Protein AF-A0AAD8YRW5-F1 (afdb_monomer_lite)

Radius of gyration: 15.88 Å; chains: 1; bounding box: 41×32×41 Å

Organism: NCBI:txid2609070

Secondary structure (DSSP, 8-state):
-EEEEEETTTEEE-SS-EEETT--HHHHHHHHHHTTTTS-S------SS------GGGEEEEETTEEEEBTTB---HHHHHHHHT-SS--EEETTTTEEEEEETTEEEEEE-S-GGGS--------------

Foldseek 3Di:
DAEWEDDAQFWIGDPVDIDTPPDDVVVVVVVCVVCVVLDDDDDDDDDVADDDDDDLASYFYDYPNHTQGYVVHDHDPVNCCVQQPQPDFWDADPVQCWIWGDDRRDIDIDRDPDCVPVDPCPPPPDPDPGPD

Structure (mmCIF, N/CA/C/O backbone):
data_AF-A0AAD8YRW5-F1
#
_entry.id   AF-A0AAD8YRW5-F1
#
loop_
_atom_site.group_PDB
_atom_site.id
_atom_site.type_symbol
_atom_site.label_atom_id
_atom_site.label_alt_id
_atom_site.label_comp_id
_atom_site.label_asym_id
_atom_site.label_entity_id
_atom_site.label_seq_id
_atom_site.pdbx_PDB_ins_code
_atom_site.Cartn_x
_atom_site.Cartn_y
_atom_site.Cartn_z
_atom_site.occupancy
_atom_site.B_iso_or_equiv
_atom_site.auth_seq_id
_atom_site.auth_comp_id
_atom_site.auth_asym_id
_atom_site.au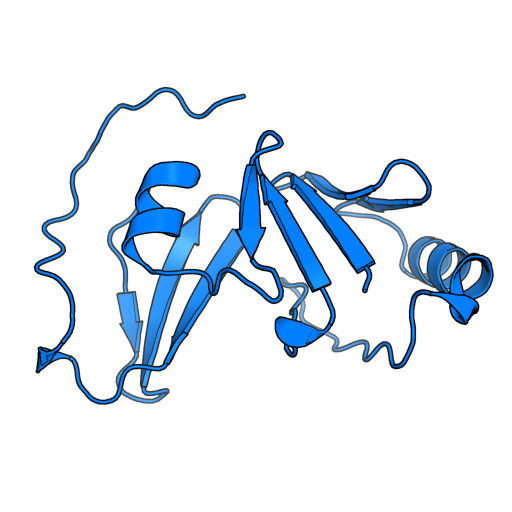th_atom_id
_atom_site.pdbx_PDB_model_num
ATOM 1 N N . MET A 1 1 ? -11.809 11.459 3.513 1.00 76.88 1 MET A N 1
ATOM 2 C CA . MET A 1 1 ? -10.806 10.616 2.836 1.00 76.88 1 MET A CA 1
ATOM 3 C C . MET A 1 1 ? -9.960 9.969 3.915 1.00 76.88 1 MET A C 1
ATOM 5 O O . MET A 1 1 ? -9.656 10.660 4.881 1.00 76.88 1 MET A O 1
ATOM 9 N N . LEU A 1 2 ? -9.691 8.669 3.818 1.00 85.12 2 LEU A N 1
ATOM 10 C CA . LEU A 1 2 ? -8.929 7.928 4.831 1.00 85.12 2 LEU A CA 1
ATOM 11 C C . LEU A 1 2 ? -7.438 8.203 4.652 1.00 85.12 2 LEU A C 1
ATOM 13 O O . LEU A 1 2 ? -6.966 8.101 3.531 1.00 85.12 2 LEU A O 1
ATOM 17 N N . ASP A 1 3 ? -6.724 8.556 5.715 1.00 90.69 3 ASP A N 1
ATOM 18 C CA . ASP A 1 3 ? -5.272 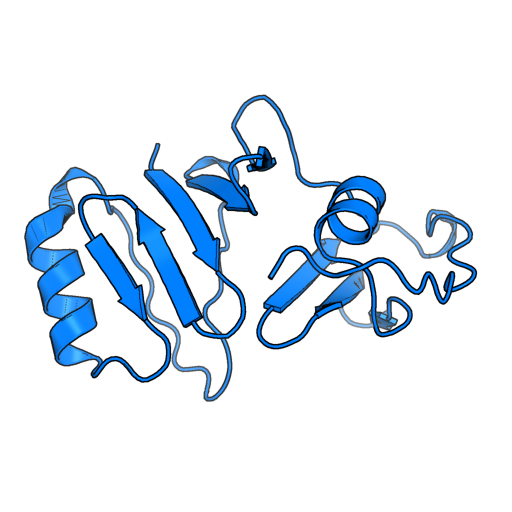8.773 5.696 1.00 90.69 3 ASP A CA 1
ATOM 19 C C . ASP A 1 3 ? -4.590 7.607 6.413 1.00 90.69 3 ASP A C 1
ATOM 21 O O . ASP A 1 3 ? -4.946 7.324 7.562 1.00 90.69 3 ASP A O 1
ATOM 25 N N . LEU A 1 4 ? -3.714 6.886 5.705 1.00 92.56 4 LEU A N 1
ATOM 26 C CA . LEU A 1 4 ? -3.158 5.600 6.123 1.00 92.56 4 LEU A CA 1
ATOM 27 C C . LEU A 1 4 ? -1.650 5.512 5.856 1.00 92.56 4 LEU A C 1
ATOM 29 O O . LEU A 1 4 ? -1.179 5.798 4.757 1.00 92.56 4 LEU A O 1
ATOM 33 N N . GLU A 1 5 ? -0.915 5.047 6.861 1.00 93.38 5 GLU A N 1
ATOM 34 C CA . GLU A 1 5 ? 0.457 4.558 6.758 1.00 93.38 5 GLU A CA 1
ATOM 35 C C . GLU A 1 5 ? 0.462 3.118 6.257 1.00 93.38 5 GLU A C 1
ATOM 37 O O . GLU A 1 5 ? -0.234 2.251 6.797 1.00 93.38 5 GLU A O 1
ATOM 42 N N . VAL A 1 6 ? 1.275 2.875 5.235 1.00 90.44 6 VAL A N 1
ATOM 43 C CA . VAL A 1 6 ? 1.632 1.537 4.779 1.00 90.44 6 VAL A CA 1
ATOM 44 C C . VAL A 1 6 ? 2.941 1.158 5.454 1.00 90.44 6 VAL A C 1
ATOM 46 O O . VAL A 1 6 ? 3.943 1.835 5.263 1.00 90.44 6 VAL A O 1
ATOM 49 N N . VAL A 1 7 ? 2.955 0.064 6.210 1.00 89.06 7 VAL A N 1
ATOM 50 C CA . VAL A 1 7 ? 4.183 -0.530 6.746 1.00 89.06 7 VAL A CA 1
ATOM 51 C C . VAL A 1 7 ? 4.320 -1.929 6.145 1.00 89.06 7 VAL A C 1
ATOM 53 O O . VAL A 1 7 ? 3.606 -2.844 6.573 1.00 89.06 7 VAL A O 1
ATOM 56 N N . PRO A 1 8 ? 5.191 -2.116 5.134 1.00 85.88 8 PRO A N 1
ATOM 57 C CA . PRO A 1 8 ? 5.353 -3.396 4.454 1.00 85.88 8 PRO A CA 1
ATOM 58 C C . PRO A 1 8 ? 5.572 -4.543 5.441 1.00 85.88 8 PRO A C 1
ATOM 60 O O . PRO A 1 8 ? 6.247 -4.386 6.457 1.00 85.88 8 PRO A O 1
ATOM 63 N N . GLU A 1 9 ? 4.957 -5.691 5.152 1.00 84.88 9 GLU A N 1
ATOM 64 C CA . GLU A 1 9 ? 5.005 -6.913 5.979 1.00 84.88 9 GLU A CA 1
ATOM 65 C C . GLU A 1 9 ? 4.419 -6.812 7.388 1.00 84.88 9 GLU A C 1
ATOM 67 O O . GLU A 1 9 ? 4.420 -7.798 8.128 1.00 84.88 9 GLU A O 1
ATOM 72 N N . ARG A 1 10 ? 3.908 -5.644 7.772 1.00 86.88 10 ARG A N 1
ATOM 73 C CA . ARG A 1 10 ? 3.459 -5.393 9.133 1.00 86.88 10 ARG A CA 1
ATOM 74 C C . ARG A 1 10 ? 2.019 -4.940 9.171 1.00 86.88 10 ARG A C 1
ATOM 76 O O . ARG A 1 10 ? 1.221 -5.592 9.844 1.00 86.88 10 ARG A O 1
ATOM 83 N N . SER A 1 11 ? 1.682 -3.843 8.498 1.00 90.00 11 SER A N 1
ATOM 84 C CA . SER A 1 11 ? 0.376 -3.223 8.688 1.00 90.00 11 SER A CA 1
ATOM 85 C C . SER A 1 11 ? -0.031 -2.155 7.671 1.00 90.00 11 SER A C 1
ATOM 87 O O . SER A 1 11 ? 0.776 -1.601 6.930 1.00 90.00 11 SER A O 1
ATOM 89 N N . LEU A 1 12 ? -1.330 -1.852 7.682 1.00 91.44 12 LEU A N 1
ATOM 90 C CA . LEU A 1 12 ? -1.965 -0.707 7.041 1.00 91.44 12 LEU A CA 1
ATOM 91 C C . LEU A 1 12 ? -2.867 -0.021 8.072 1.00 91.44 12 LEU A C 1
ATOM 93 O O . LEU A 1 12 ? -3.798 -0.644 8.587 1.00 91.44 12 LEU A O 1
ATOM 97 N N . GLY A 1 13 ? -2.635 1.251 8.377 1.00 92.44 13 GLY A N 1
ATOM 98 C CA . GLY A 1 13 ? -3.387 1.898 9.452 1.00 92.44 13 GLY A CA 1
ATOM 99 C C . GLY A 1 13 ? -3.063 3.360 9.688 1.00 92.44 13 GLY A C 1
ATOM 100 O O . GLY A 1 13 ? -2.361 3.998 8.920 1.00 92.44 13 GLY A O 1
ATOM 101 N N . ASN A 1 14 ? -3.586 3.907 10.772 1.00 92.75 14 ASN A N 1
ATOM 102 C CA . ASN A 1 14 ? -3.269 5.232 11.287 1.00 92.75 14 ASN A CA 1
ATOM 103 C C . ASN A 1 14 ? -3.288 5.212 12.822 1.00 92.75 14 ASN A C 1
ATOM 105 O O . ASN A 1 14 ? -3.369 4.157 13.441 1.00 92.75 14 ASN A O 1
ATOM 109 N N . GLU A 1 15 ? -3.225 6.384 13.451 1.00 90.88 15 GLU A N 1
ATOM 110 C CA . GLU A 1 15 ? -3.190 6.510 14.916 1.00 90.88 15 GLU A CA 1
ATOM 111 C C . GLU A 1 15 ? -4.442 5.960 15.621 1.00 90.88 15 GLU A C 1
ATOM 113 O O . GLU A 1 15 ? -4.407 5.687 16.818 1.00 90.88 15 GLU A O 1
ATOM 118 N N . GLN A 1 16 ? -5.560 5.815 14.904 1.00 90.75 16 GLN A N 1
ATOM 119 C CA . GLN A 1 16 ? -6.829 5.368 15.477 1.00 90.75 16 GLN A CA 1
ATOM 120 C C . GLN A 1 16 ? -7.028 3.860 15.348 1.00 90.75 16 GLN A C 1
ATOM 122 O O . GLN A 1 16 ? -7.663 3.252 16.210 1.00 90.75 16 GLN A O 1
ATOM 127 N N . TRP A 1 17 ? -6.538 3.263 14.262 1.00 92.81 17 TRP A N 1
ATOM 128 C CA . TRP A 1 17 ? -6.708 1.844 13.984 1.00 92.81 17 TRP A CA 1
ATOM 129 C C . TRP A 1 17 ? -5.645 1.322 13.022 1.00 92.81 17 TRP A C 1
ATOM 131 O O . TRP A 1 17 ? -5.129 2.051 12.181 1.00 92.81 17 TRP A O 1
ATOM 141 N N . GLU A 1 18 ? -5.372 0.024 13.101 1.00 92.50 18 GLU A N 1
ATOM 142 C CA . GLU A 1 18 ? -4.360 -0.639 12.286 1.00 92.50 18 GLU A CA 1
ATOM 143 C C . GLU A 1 18 ? -4.837 -2.036 11.884 1.00 92.50 18 GLU A C 1
ATOM 145 O O . GLU A 1 18 ? -5.256 -2.817 12.737 1.00 92.50 18 GLU A O 1
ATOM 150 N N . PHE A 1 19 ? -4.774 -2.359 10.592 1.00 90.19 19 PHE A N 1
ATOM 151 C CA . PHE A 1 19 ? -4.828 -3.736 10.112 1.00 90.19 19 PHE A CA 1
ATOM 152 C C . PHE A 1 19 ? -3.410 -4.286 10.079 1.00 90.19 19 PHE A C 1
ATOM 154 O O . PHE A 1 19 ? -2.600 -3.847 9.268 1.00 90.19 19 PHE A O 1
ATOM 161 N N . SER A 1 20 ? -3.110 -5.244 10.946 1.00 90.00 20 SER A N 1
ATOM 162 C CA . SER A 1 20 ? -1.813 -5.916 10.982 1.00 90.00 20 SER A CA 1
ATOM 163 C C . SER A 1 20 ? -1.864 -7.233 10.211 1.00 90.00 20 SER A C 1
ATOM 165 O O . SER A 1 20 ? -2.876 -7.939 10.218 1.00 90.00 20 SER A O 1
ATOM 167 N N . LEU A 1 21 ? -0.754 -7.601 9.582 1.00 83.75 21 LEU A N 1
ATOM 168 C CA . LEU A 1 21 ? -0.582 -8.910 8.963 1.00 83.75 21 LEU A CA 1
ATOM 169 C C . LEU A 1 21 ? -0.728 -10.015 10.024 1.00 83.75 21 LEU A C 1
ATOM 171 O O . LEU A 1 21 ? -0.190 -9.912 11.125 1.00 83.75 21 LEU A O 1
ATOM 175 N N . GLY A 1 22 ? -1.507 -11.053 9.710 1.00 83.69 22 GLY A N 1
ATOM 176 C CA . GLY A 1 22 ? -1.844 -12.128 10.654 1.00 83.69 22 GLY A CA 1
ATOM 177 C C . GLY A 1 22 ? -2.964 -11.795 11.651 1.00 83.69 22 GLY A C 1
ATOM 178 O O . GLY A 1 22 ? -3.303 -12.638 12.481 1.00 83.69 22 GLY A O 1
ATOM 179 N N . MET A 1 23 ? -3.572 -10.604 11.574 1.00 87.38 23 MET A N 1
ATOM 180 C CA . MET A 1 23 ? -4.740 -10.261 12.386 1.00 87.38 23 MET A CA 1
ATOM 181 C C . MET A 1 23 ? -5.902 -11.237 12.115 1.00 87.38 23 MET A C 1
ATOM 183 O O . MET A 1 23 ? -6.283 -11.425 10.956 1.00 87.38 23 MET A O 1
ATOM 187 N N . PRO A 1 24 ? -6.537 -11.810 13.157 1.00 87.25 24 PRO A N 1
ATOM 188 C CA . PRO A 1 24 ? -7.754 -12.591 12.978 1.00 87.25 24 PRO A CA 1
ATOM 189 C C . PRO A 1 24 ? -8.845 -11.762 12.297 1.00 87.25 24 PRO A C 1
ATOM 191 O O . PRO A 1 24 ? -9.115 -10.631 12.706 1.00 87.25 24 PRO A O 1
ATOM 194 N N . LEU A 1 25 ? -9.547 -12.342 11.319 1.00 85.19 25 LEU A N 1
ATOM 195 C CA . LEU A 1 25 ? -10.597 -11.637 10.570 1.00 85.19 25 LEU A CA 1
ATOM 196 C C . LEU A 1 25 ? -11.652 -10.994 11.489 1.00 85.19 25 LEU A C 1
ATOM 198 O O . LEU A 1 25 ? -12.113 -9.888 11.227 1.00 85.19 25 LEU A O 1
ATOM 202 N N . ALA A 1 26 ? -11.994 -11.641 12.607 1.00 84.25 26 ALA A N 1
ATOM 203 C CA . ALA A 1 26 ? -12.921 -11.091 13.596 1.00 84.25 26 ALA A CA 1
ATOM 204 C C . ALA A 1 26 ? -12.439 -9.756 14.196 1.00 84.25 26 ALA A C 1
ATOM 206 O O . ALA A 1 26 ? -13.237 -8.845 14.420 1.00 84.25 26 ALA A O 1
ATOM 207 N N . GLN A 1 27 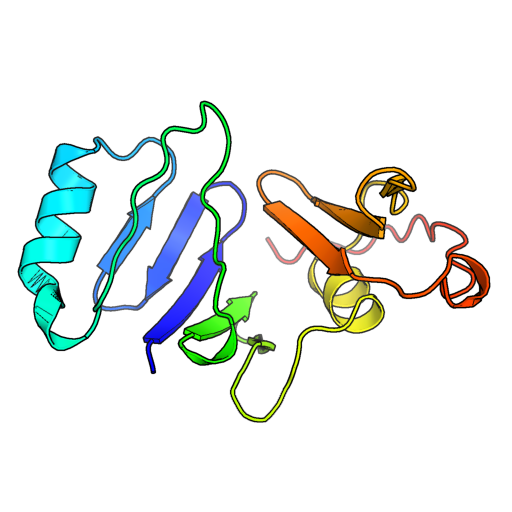? -11.133 -9.613 14.425 1.00 87.94 27 GLN A N 1
ATOM 208 C CA . GLN A 1 27 ? -10.542 -8.375 14.921 1.00 87.94 27 GLN A CA 1
ATOM 209 C C . GLN A 1 27 ? -10.573 -7.282 13.845 1.00 87.94 27 GLN A C 1
ATOM 211 O O . GLN A 1 27 ? -10.953 -6.151 14.152 1.00 87.94 27 GLN A O 1
ATOM 216 N N . ALA A 1 28 ? -10.293 -7.630 12.583 1.00 87.88 28 ALA A N 1
ATOM 217 C CA . ALA A 1 28 ? -10.436 -6.703 11.461 1.00 87.88 28 ALA A CA 1
ATOM 218 C C . ALA A 1 28 ? -11.892 -6.217 11.321 1.00 87.88 28 ALA A C 1
ATOM 220 O O . ALA A 1 28 ? -12.144 -5.017 11.228 1.00 87.88 28 ALA A O 1
ATOM 221 N N . ILE A 1 29 ? -12.870 -7.124 11.420 1.00 87.19 29 ILE A N 1
ATOM 222 C CA . ILE A 1 29 ? -14.300 -6.779 11.428 1.00 87.19 29 ILE A CA 1
ATOM 223 C C . ILE A 1 29 ? -14.639 -5.854 12.604 1.00 87.19 29 ILE A C 1
ATOM 225 O O . ILE A 1 29 ? -15.381 -4.890 12.422 1.00 87.19 29 ILE A O 1
ATOM 229 N N . SER A 1 30 ? -14.082 -6.088 13.796 1.00 88.06 30 SER A N 1
ATOM 230 C CA . SER A 1 30 ? -14.312 -5.212 14.952 1.00 88.06 30 SER A CA 1
ATOM 231 C C . SER A 1 30 ? -13.815 -3.784 14.704 1.00 88.06 30 SER A C 1
ATOM 233 O O . SER A 1 30 ? -14.507 -2.823 15.050 1.00 88.06 30 SER A O 1
ATOM 235 N N . ILE A 1 31 ? -12.654 -3.628 14.059 1.00 91.44 31 ILE A N 1
ATOM 236 C CA . ILE A 1 31 ? -12.133 -2.318 13.639 1.00 91.44 31 ILE A CA 1
ATOM 237 C C . ILE A 1 31 ? -13.106 -1.655 12.658 1.00 91.44 31 ILE A C 1
ATOM 239 O O . ILE A 1 31 ? -13.508 -0.508 12.864 1.00 91.44 31 ILE A O 1
ATOM 243 N N . LEU A 1 32 ? -13.552 -2.390 11.637 1.00 89.50 32 LEU A N 1
ATOM 244 C CA . LEU A 1 32 ? -14.507 -1.890 10.645 1.00 89.50 32 LEU A CA 1
ATOM 245 C C . LEU A 1 32 ? -15.826 -1.437 11.276 1.00 89.50 32 LEU A C 1
ATOM 247 O O . LEU A 1 32 ? -16.339 -0.369 10.942 1.00 89.50 32 LEU A O 1
ATOM 251 N N . GLN A 1 33 ? -16.356 -2.211 12.223 1.00 86.12 33 GLN A N 1
ATOM 252 C CA . GLN A 1 33 ? -17.580 -1.873 12.947 1.00 86.12 33 GLN A CA 1
ATOM 253 C C . GLN A 1 33 ? -17.416 -0.594 13.776 1.00 86.12 33 GLN A C 1
ATOM 255 O O . GLN A 1 33 ? -18.285 0.279 13.730 1.00 86.12 33 GLN A O 1
ATOM 260 N N . LYS A 1 34 ? -16.292 -0.449 14.490 1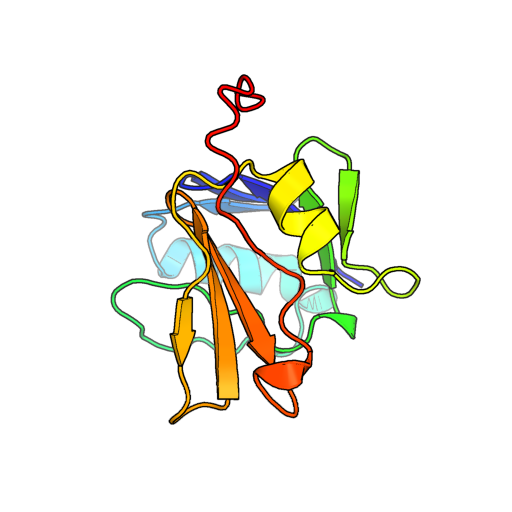.00 91.19 34 LYS A N 1
ATOM 261 C CA . LYS A 1 34 ? -15.994 0.740 15.306 1.00 91.19 34 LYS A CA 1
ATOM 262 C C . LYS A 1 34 ? -15.801 2.005 14.464 1.00 91.19 34 LYS A C 1
ATOM 264 O O . LYS A 1 34 ? -16.199 3.084 14.896 1.00 91.19 34 LYS A O 1
ATOM 269 N N . HIS A 1 35 ? -15.245 1.882 13.257 1.00 88.38 35 HIS A N 1
ATOM 270 C CA . HIS A 1 35 ? -14.904 3.016 12.386 1.00 88.38 35 HIS A CA 1
ATOM 271 C C . HIS A 1 35 ? -15.793 3.145 11.133 1.00 88.38 35 HIS A C 1
ATOM 273 O O . HIS A 1 35 ? -15.432 3.837 10.177 1.00 88.38 35 HIS A O 1
ATOM 279 N N . CYS A 1 36 ? -16.998 2.565 11.151 1.00 84.38 36 CYS A N 1
ATOM 280 C CA . CYS A 1 36 ? -17.920 2.490 10.005 1.00 84.38 36 CYS A CA 1
ATOM 281 C C . CYS A 1 36 ? -18.365 3.851 9.426 1.00 84.38 36 CYS A C 1
ATOM 283 O O . CYS A 1 36 ? -18.808 3.939 8.282 1.00 84.38 36 CYS A O 1
ATOM 285 N N . ARG A 1 37 ? -18.234 4.948 10.188 1.00 87.44 37 ARG A N 1
ATOM 286 C CA . ARG A 1 37 ? -18.535 6.309 9.701 1.00 87.44 37 ARG A CA 1
ATOM 287 C C . ARG A 1 37 ? -17.497 6.828 8.705 1.00 87.44 37 ARG A C 1
ATOM 289 O O . ARG A 1 37 ? -17.844 7.650 7.847 1.00 87.44 37 ARG A O 1
ATOM 296 N N . VAL A 1 38 ? -16.253 6.366 8.838 1.00 83.69 38 VAL A N 1
ATOM 297 C CA . VAL A 1 38 ? -15.099 6.806 8.041 1.00 83.69 38 VAL A CA 1
ATOM 298 C C . VAL A 1 38 ? -14.751 5.759 6.984 1.00 83.69 38 VAL A C 1
ATOM 300 O O . VAL A 1 38 ? -14.573 6.113 5.821 1.00 83.69 38 VAL A O 1
ATOM 303 N N . ILE A 1 39 ? -14.721 4.479 7.367 1.00 83.06 39 ILE A N 1
ATOM 304 C CA . ILE A 1 39 ? -14.465 3.359 6.461 1.00 83.06 39 ILE A CA 1
ATOM 305 C C . ILE A 1 39 ? -15.799 2.902 5.863 1.00 83.06 39 ILE A C 1
ATOM 307 O O . ILE A 1 39 ? -16.569 2.186 6.502 1.00 83.06 39 ILE A O 1
ATOM 311 N N . ARG A 1 40 ? -16.099 3.363 4.646 1.00 76.06 40 ARG A N 1
ATOM 312 C CA . ARG A 1 40 ? -17.343 3.052 3.924 1.00 76.06 40 ARG A CA 1
ATOM 313 C C . ARG A 1 40 ? -17.047 2.148 2.733 1.00 76.06 40 ARG A C 1
ATOM 315 O O . ARG A 1 40 ? -16.015 2.323 2.095 1.00 76.06 40 ARG A O 1
ATOM 322 N N . ASN A 1 41 ? -17.987 1.259 2.404 1.00 74.56 41 ASN A N 1
ATOM 323 C CA . ASN A 1 41 ? -17.918 0.356 1.247 1.00 74.56 41 ASN A CA 1
ATOM 324 C C . ASN A 1 41 ? -16.680 -0.556 1.259 1.00 74.56 41 ASN A C 1
ATOM 326 O O . ASN A 1 41 ? -15.886 -0.549 0.323 1.00 74.56 41 ASN A O 1
ATOM 330 N N . VAL A 1 42 ? -16.512 -1.331 2.333 1.00 72.25 42 VAL A N 1
ATOM 331 C CA . VAL A 1 42 ? -15.445 -2.337 2.414 1.00 72.25 42 VAL A CA 1
ATOM 332 C C . VAL A 1 42 ? -15.870 -3.587 1.667 1.00 72.25 42 VAL A C 1
ATOM 334 O O . VAL A 1 42 ? -16.870 -4.211 2.021 1.00 72.25 42 VAL A O 1
ATOM 337 N N . GLN A 1 43 ? -15.090 -3.961 0.661 1.00 71.19 43 GLN A N 1
ATOM 338 C CA . GLN A 1 43 ? -15.199 -5.252 0.002 1.00 71.19 43 GLN A CA 1
ATOM 339 C C . GLN A 1 43 ? -14.103 -6.163 0.553 1.00 71.19 43 GLN A C 1
ATOM 341 O O . GLN A 1 43 ? -12.930 -5.802 0.541 1.00 71.19 43 GLN A O 1
ATOM 346 N N . VAL A 1 44 ? -14.495 -7.329 1.066 1.00 66.50 44 VAL A N 1
ATOM 347 C CA . VAL A 1 44 ? -13.556 -8.361 1.513 1.00 66.50 44 VAL A CA 1
ATOM 348 C C . VAL A 1 44 ? -13.485 -9.409 0.414 1.00 66.50 44 VAL A C 1
ATOM 350 O O . VAL A 1 44 ? -14.468 -10.100 0.152 1.00 66.50 44 VAL A O 1
ATOM 353 N N . LEU A 1 45 ? -12.334 -9.499 -0.241 1.00 66.81 45 LEU A N 1
ATOM 354 C CA . LEU A 1 45 ? -12.018 -10.564 -1.185 1.00 66.81 45 LEU A CA 1
ATOM 355 C C . LEU A 1 45 ? -11.148 -11.585 -0.456 1.00 66.81 45 LEU A C 1
ATOM 357 O O . LEU A 1 45 ? -10.186 -11.214 0.216 1.00 66.81 45 LEU A O 1
ATOM 361 N N . TYR A 1 46 ? -11.499 -12.866 -0.555 1.00 57.09 46 TYR A N 1
ATOM 362 C CA . TYR A 1 46 ? -10.621 -13.925 -0.077 1.00 57.09 46 TYR A CA 1
ATOM 363 C C . TYR A 1 46 ? -9.519 -14.134 -1.115 1.00 57.09 46 TYR A C 1
ATOM 365 O O . TYR A 1 46 ? -9.760 -14.694 -2.181 1.00 57.09 46 TYR A O 1
ATOM 373 N N . SER A 1 47 ? -8.324 -13.656 -0.795 1.00 61.09 47 SER A N 1
ATOM 374 C CA . SER A 1 47 ? -7.083 -14.026 -1.460 1.00 61.09 47 SER A CA 1
ATOM 375 C C . SER A 1 47 ? -6.181 -14.623 -0.393 1.00 61.09 47 SER A C 1
ATOM 377 O O . SER A 1 47 ? -6.082 -14.076 0.705 1.00 61.09 47 SER A O 1
ATOM 379 N N . GLU A 1 48 ? -5.524 -15.742 -0.685 1.00 56.19 48 GLU A N 1
ATOM 380 C CA . GLU A 1 48 ? -4.629 -16.384 0.283 1.00 56.19 48 GLU A CA 1
ATOM 381 C C . GLU A 1 48 ? -3.409 -15.508 0.634 1.00 56.19 48 GLU A C 1
ATOM 383 O O . GLU A 1 48 ? -2.645 -15.865 1.530 1.00 56.19 48 GLU A O 1
ATOM 388 N N . GLN A 1 49 ? -3.185 -14.391 -0.081 1.00 59.72 49 GLN A N 1
ATOM 389 C CA . GLN A 1 49 ? -1.883 -13.716 -0.091 1.00 59.72 49 GLN A CA 1
ATOM 390 C C . GLN A 1 49 ? -1.916 -12.175 -0.081 1.00 59.72 49 GLN A C 1
ATOM 392 O O . GLN A 1 49 ? -0.894 -11.586 0.268 1.00 59.72 49 GLN A O 1
ATOM 397 N N . VAL A 1 50 ? -3.024 -11.493 -0.425 1.00 64.31 50 VAL A N 1
ATOM 398 C CA . VAL A 1 50 ? -3.008 -10.020 -0.613 1.00 64.31 50 VAL A CA 1
ATOM 399 C C . VAL A 1 50 ? -4.249 -9.277 -0.100 1.00 64.31 50 VAL A C 1
ATOM 401 O O . VAL A 1 50 ? -5.369 -9.781 -0.152 1.00 64.31 50 VAL A O 1
ATOM 404 N N . ILE A 1 51 ? -4.033 -8.038 0.361 1.00 67.19 51 ILE A N 1
ATOM 405 C CA . ILE A 1 51 ? -5.071 -7.016 0.566 1.00 67.19 51 ILE A CA 1
ATOM 406 C C . ILE A 1 51 ? -4.970 -6.032 -0.599 1.00 67.19 51 ILE A C 1
ATOM 408 O O . ILE A 1 51 ? -3.909 -5.454 -0.826 1.00 67.19 51 ILE A O 1
ATOM 412 N N . GLU A 1 52 ? -6.073 -5.813 -1.307 1.00 73.44 52 GLU A N 1
ATOM 413 C CA . GLU A 1 52 ? -6.110 -4.953 -2.491 1.00 73.44 52 GLU A CA 1
ATOM 414 C C . GLU A 1 52 ? -6.864 -3.647 -2.221 1.00 73.44 52 GLU A C 1
ATOM 416 O O . GLU A 1 52 ? -7.936 -3.630 -1.610 1.00 73.44 52 GLU A O 1
ATOM 421 N N . VAL A 1 53 ? -6.307 -2.535 -2.708 1.00 73.69 53 VAL A N 1
ATOM 422 C CA . VAL A 1 53 ? -6.926 -1.206 -2.649 1.00 73.69 53 VAL A CA 1
ATOM 423 C C . VAL A 1 53 ? -7.271 -0.771 -4.069 1.00 73.69 53 VAL A C 1
ATOM 425 O O . VAL A 1 53 ? -6.394 -0.389 -4.835 1.00 73.69 53 VAL A O 1
ATOM 428 N N . TYR A 1 54 ? -8.559 -0.817 -4.413 1.00 69.75 54 TYR A N 1
ATOM 429 C CA . TYR A 1 54 ? -9.035 -0.579 -5.782 1.00 69.75 54 TYR A CA 1
ATOM 430 C C . TYR A 1 54 ? -9.275 0.893 -6.134 1.00 69.75 54 TYR A C 1
ATOM 432 O O . TYR A 1 54 ? -9.140 1.282 -7.288 1.00 69.75 54 TYR A O 1
ATOM 440 N N . ASP A 1 55 ? -9.660 1.720 -5.159 1.00 77.81 55 ASP A N 1
ATOM 441 C CA . ASP A 1 55 ? -10.012 3.122 -5.399 1.00 77.81 55 ASP A CA 1
ATOM 442 C C . ASP A 1 55 ? -9.090 4.055 -4.617 1.00 77.81 55 ASP A C 1
ATOM 444 O O . ASP A 1 55 ? -9.362 4.458 -3.479 1.00 77.81 55 ASP A O 1
ATOM 448 N N . LEU A 1 56 ? -7.982 4.406 -5.266 1.00 80.31 56 LEU A N 1
ATOM 449 C CA . LEU A 1 56 ? -6.966 5.296 -4.720 1.00 80.31 56 LEU A CA 1
ATOM 450 C C . LEU A 1 56 ? -7.470 6.731 -4.491 1.00 80.31 56 LEU A C 1
ATOM 452 O O . LEU A 1 56 ? -6.889 7.441 -3.676 1.00 80.31 56 LEU A O 1
ATOM 456 N N . SER A 1 57 ? -8.582 7.151 -5.110 1.00 80.19 57 SER A N 1
ATOM 457 C CA . SER A 1 57 ? -9.163 8.490 -4.897 1.00 80.19 57 SER A CA 1
ATOM 458 C C . SER A 1 57 ? -9.819 8.656 -3.519 1.00 80.19 57 SER A C 1
ATOM 460 O O . SER A 1 57 ? -10.048 9.777 -3.051 1.00 80.19 57 SER A O 1
ATOM 462 N N . LYS A 1 58 ? -10.132 7.537 -2.851 1.00 81.69 58 LYS A N 1
ATOM 463 C CA . LYS A 1 58 ? -10.799 7.497 -1.539 1.00 81.69 58 LYS A CA 1
ATOM 464 C C . LYS A 1 58 ? -9.833 7.363 -0.366 1.00 81.69 58 LYS A C 1
ATOM 466 O O . LYS A 1 58 ? -10.265 7.462 0.793 1.00 81.69 58 LYS A O 1
ATOM 471 N N . VAL A 1 59 ? -8.545 7.194 -0.647 1.00 85.69 59 VAL A N 1
ATOM 472 C CA . VAL A 1 59 ? -7.493 7.004 0.351 1.00 85.69 59 VAL A CA 1
ATOM 473 C C . VAL A 1 59 ? -6.330 7.961 0.101 1.00 85.69 59 VAL A C 1
ATOM 475 O O . VAL A 1 59 ? -6.028 8.331 -1.025 1.00 85.69 59 VAL A O 1
ATOM 478 N N . LYS A 1 60 ? -5.665 8.374 1.172 1.00 89.62 60 LYS A N 1
ATOM 479 C CA . LYS A 1 60 ? -4.321 8.933 1.145 1.00 89.62 60 LYS A CA 1
ATOM 480 C C . LYS A 1 60 ? -3.402 7.873 1.718 1.00 89.62 60 LYS A C 1
ATOM 482 O O . LYS A 1 60 ? -3.699 7.331 2.781 1.00 89.62 60 LYS A O 1
ATOM 487 N N . LEU A 1 61 ? -2.333 7.573 0.996 1.00 90.62 61 LEU A N 1
ATOM 488 C CA . LEU A 1 61 ? -1.357 6.585 1.423 1.00 90.62 61 LEU A CA 1
ATOM 489 C C . LEU A 1 61 ? -0.011 7.266 1.606 1.00 90.62 61 LEU A C 1
ATOM 491 O O . LEU A 1 61 ? 0.426 8.054 0.757 1.00 90.62 61 LEU A O 1
ATOM 495 N N . LYS A 1 62 ? 0.628 6.941 2.722 1.00 91.44 62 LYS A N 1
ATOM 496 C CA . LYS A 1 62 ? 1.952 7.422 3.087 1.00 91.44 62 LYS A CA 1
ATOM 497 C C . LYS A 1 62 ? 2.861 6.262 3.478 1.00 91.44 62 LYS A C 1
ATOM 499 O O . LYS A 1 62 ? 2.398 5.224 3.950 1.00 91.44 62 LYS A O 1
ATOM 504 N N . TYR A 1 63 ? 4.146 6.462 3.224 1.00 90.50 63 TYR A N 1
ATOM 505 C CA . TYR A 1 63 ? 5.228 5.565 3.597 1.00 90.50 63 TYR A CA 1
ATOM 506 C C . TYR A 1 63 ? 6.378 6.395 4.165 1.00 90.50 63 TYR A C 1
ATOM 508 O O . TYR A 1 63 ? 6.760 7.407 3.569 1.00 90.50 63 TYR A O 1
ATOM 516 N N . CYS A 1 64 ? 6.886 6.009 5.337 1.00 86.81 64 CYS A N 1
ATOM 517 C CA . CYS A 1 64 ? 7.871 6.779 6.103 1.00 86.81 64 CYS A CA 1
ATOM 518 C C . CYS A 1 64 ? 7.447 8.252 6.284 1.00 86.81 64 CYS A C 1
ATOM 520 O O . CYS A 1 64 ? 8.265 9.169 6.208 1.00 86.81 64 CYS A O 1
ATOM 522 N N . GLY A 1 65 ? 6.144 8.490 6.478 1.00 85.56 65 GLY A N 1
ATOM 523 C CA . GLY A 1 65 ? 5.574 9.833 6.633 1.00 85.56 65 GLY A CA 1
ATOM 524 C C . GLY A 1 65 ? 5.446 10.663 5.345 1.00 85.56 65 GLY A C 1
ATOM 525 O O . GLY A 1 65 ? 4.951 11.789 5.405 1.00 85.56 65 GLY A O 1
ATOM 526 N N . VAL A 1 66 ? 5.834 10.132 4.181 1.00 87.81 66 VAL A N 1
ATOM 527 C CA . VAL A 1 66 ? 5.721 10.816 2.882 1.00 87.81 66 VAL A CA 1
ATOM 528 C C . VAL A 1 66 ? 4.527 10.273 2.103 1.00 87.81 66 VAL A C 1
ATOM 530 O O . VAL A 1 66 ? 4.385 9.067 1.924 1.00 87.81 66 VAL A O 1
ATOM 533 N N . HIS A 1 67 ? 3.665 11.164 1.608 1.00 90.38 67 HIS A N 1
ATOM 534 C CA . HIS A 1 67 ? 2.517 10.777 0.787 1.00 90.38 67 HIS A CA 1
ATOM 535 C C . HIS A 1 67 ? 2.959 10.348 -0.613 1.00 90.38 67 HIS A C 1
ATOM 537 O O . HIS A 1 67 ? 3.576 11.131 -1.336 1.00 90.38 67 HIS A O 1
ATOM 543 N N . PHE A 1 68 ? 2.565 9.143 -1.016 1.00 90.44 68 PHE A N 1
ATOM 544 C CA . PHE A 1 68 ? 2.745 8.654 -2.385 1.00 90.44 68 PHE A CA 1
ATOM 545 C C . PHE A 1 68 ? 1.426 8.565 -3.165 1.00 90.44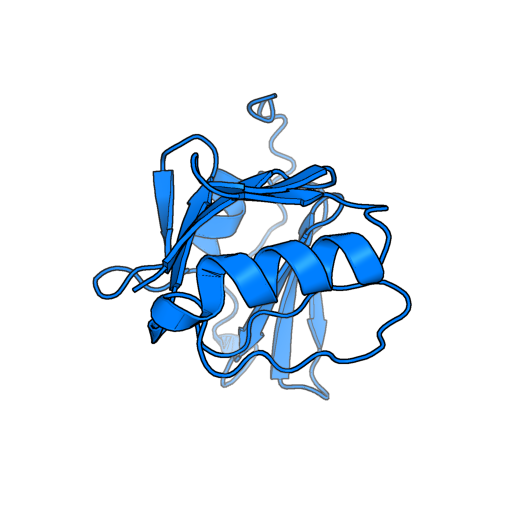 68 PHE A C 1
ATOM 547 O O . PHE A 1 68 ? 1.441 8.455 -4.384 1.00 90.44 68 PHE A O 1
ATOM 554 N N . ASN A 1 69 ? 0.281 8.639 -2.478 1.00 91.38 69 ASN A N 1
ATOM 555 C CA . ASN A 1 69 ? -1.036 8.735 -3.102 1.00 91.38 69 ASN A CA 1
ATOM 556 C C . ASN A 1 69 ? -1.932 9.717 -2.330 1.00 91.38 69 ASN A C 1
ATOM 558 O O . ASN A 1 69 ? -2.039 9.640 -1.104 1.00 91.38 69 ASN A O 1
ATOM 562 N N . SER A 1 70 ? -2.593 10.630 -3.042 1.00 88.38 70 SER A N 1
ATOM 563 C CA . SER A 1 70 ? -3.608 11.552 -2.523 1.00 88.38 70 SER A CA 1
ATOM 564 C C . SER A 1 70 ? -4.442 12.161 -3.662 1.00 88.38 70 SER A C 1
ATOM 566 O O . SER A 1 70 ? -4.116 12.008 -4.831 1.00 88.38 70 SER A O 1
ATOM 568 N N . GLN A 1 71 ? -5.466 12.961 -3.343 1.00 83.94 71 GLN A N 1
ATOM 569 C CA . GLN A 1 71 ? -6.227 13.718 -4.356 1.00 83.94 71 GLN A CA 1
ATOM 570 C C . GLN A 1 71 ? -5.377 14.649 -5.235 1.00 83.94 71 GLN A C 1
ATOM 572 O O . GLN A 1 71 ? -5.800 14.985 -6.334 1.00 83.94 71 GLN A O 1
ATOM 577 N N . ALA A 1 72 ? -4.213 15.089 -4.750 1.00 84.50 72 ALA A N 1
ATOM 578 C CA . ALA A 1 72 ? -3.317 15.972 -5.492 1.00 84.50 72 ALA A CA 1
ATOM 579 C C . ALA A 1 72 ? -2.149 15.226 -6.160 1.00 84.50 72 ALA A C 1
ATOM 581 O O . ALA A 1 72 ? -1.438 15.818 -6.965 1.00 84.50 72 ALA A O 1
ATOM 582 N N . ILE A 1 73 ? -1.913 13.961 -5.793 1.00 83.88 73 ILE A N 1
ATOM 583 C CA . ILE A 1 73 ? -0.718 13.200 -6.173 1.00 83.88 73 ILE A CA 1
ATOM 584 C C . ILE A 1 73 ? -1.152 11.773 -6.494 1.00 83.88 73 ILE A C 1
ATOM 586 O O . ILE A 1 73 ? -1.521 11.032 -5.585 1.00 83.88 73 ILE A O 1
ATOM 590 N N . ALA A 1 74 ? -1.092 11.389 -7.765 1.00 86.00 74 ALA A N 1
ATOM 591 C CA . ALA A 1 74 ? -1.235 9.995 -8.164 1.00 86.00 74 ALA A CA 1
ATOM 592 C C . ALA A 1 74 ? 0.114 9.271 -8.006 1.00 86.00 74 ALA A C 1
ATOM 594 O O . ALA A 1 74 ? 1.149 9.879 -8.290 1.00 86.00 74 ALA A O 1
ATOM 595 N N . PRO A 1 75 ? 0.127 7.997 -7.583 1.00 87.25 75 PRO A N 1
ATOM 596 C CA . PRO A 1 75 ? 1.364 7.236 -7.504 1.00 87.25 75 PRO A CA 1
ATOM 597 C C . PRO A 1 75 ? 1.936 7.028 -8.907 1.00 87.25 75 PRO A C 1
ATOM 599 O O . PRO A 1 75 ? 1.230 6.562 -9.802 1.00 87.25 75 PRO A O 1
ATOM 602 N N . THR A 1 76 ? 3.219 7.341 -9.092 1.00 87.75 76 THR A N 1
ATOM 603 C CA . THR A 1 76 ? 3.955 7.039 -10.329 1.00 87.75 76 THR A CA 1
ATOM 604 C C . THR A 1 76 ? 4.962 5.917 -10.106 1.00 87.75 76 THR A C 1
ATOM 606 O O . THR A 1 76 ? 5.420 5.691 -8.982 1.00 87.75 76 THR A O 1
ATOM 609 N N . ILE A 1 77 ? 5.336 5.231 -11.188 1.00 86.94 77 ILE A N 1
ATOM 610 C CA . ILE A 1 77 ? 6.327 4.148 -11.167 1.00 86.94 77 ILE A CA 1
ATOM 611 C C . ILE A 1 77 ? 7.642 4.640 -10.544 1.00 86.94 77 ILE A C 1
ATOM 613 O O . ILE A 1 77 ? 8.175 3.997 -9.642 1.00 86.94 77 ILE A O 1
ATOM 617 N N . GLU A 1 78 ? 8.137 5.808 -10.959 1.00 84.94 78 GLU A N 1
ATOM 618 C CA . GLU A 1 78 ? 9.406 6.367 -10.483 1.00 84.94 78 GLU A CA 1
ATOM 619 C C . GLU A 1 78 ? 9.350 6.738 -9.002 1.00 84.94 78 GLU A C 1
ATOM 621 O O . GLU A 1 78 ? 10.312 6.503 -8.271 1.00 84.94 78 GLU A O 1
ATOM 626 N N . GLN A 1 79 ? 8.237 7.323 -8.549 1.00 86.25 79 GLN A N 1
ATOM 627 C CA . GLN A 1 79 ? 8.083 7.712 -7.153 1.00 86.25 79 GLN A CA 1
ATOM 628 C C .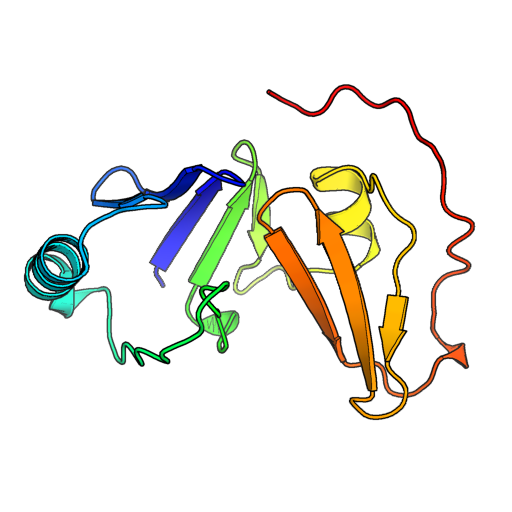 GLN A 1 79 ? 8.060 6.481 -6.247 1.00 86.25 79 GLN A C 1
ATOM 630 O O . GLN A 1 79 ? 8.705 6.482 -5.197 1.00 86.25 79 GLN A O 1
ATOM 635 N N . ILE A 1 80 ? 7.337 5.433 -6.645 1.00 89.06 80 ILE A N 1
ATOM 636 C CA . ILE A 1 80 ? 7.252 4.186 -5.885 1.00 89.06 80 ILE A CA 1
ATOM 637 C C . ILE A 1 80 ? 8.609 3.478 -5.851 1.00 89.06 80 ILE A C 1
ATOM 639 O O . ILE A 1 80 ? 9.074 3.124 -4.768 1.00 89.06 80 ILE A O 1
ATOM 643 N N . ASP A 1 81 ? 9.288 3.347 -6.990 1.00 84.38 81 ASP A N 1
ATOM 644 C CA . ASP A 1 81 ? 10.631 2.759 -7.050 1.00 84.38 81 ASP A CA 1
ATOM 645 C C . ASP A 1 81 ? 11.622 3.473 -6.120 1.00 84.38 81 ASP A C 1
ATOM 647 O O . ASP A 1 81 ? 12.316 2.841 -5.322 1.00 84.38 81 ASP A O 1
ATOM 651 N N . GLN A 1 82 ? 11.641 4.808 -6.165 1.00 82.56 82 GLN A N 1
ATOM 652 C CA . GLN A 1 82 ? 12.536 5.618 -5.341 1.00 82.56 82 GLN A CA 1
ATOM 653 C C . GLN A 1 82 ? 12.215 5.535 -3.847 1.00 82.56 82 GLN A C 1
ATOM 655 O O . GLN A 1 82 ? 13.133 5.624 -3.031 1.00 82.56 82 GLN A O 1
ATOM 660 N N . SER A 1 83 ? 10.932 5.403 -3.500 1.00 84.19 83 SER A N 1
ATOM 661 C CA . SER A 1 83 ? 10.457 5.435 -2.113 1.00 84.19 83 SER A CA 1
ATOM 662 C C . SER A 1 83 ? 10.649 4.094 -1.408 1.00 84.19 83 SER A C 1
ATOM 664 O O . SER A 1 83 ? 11.082 4.068 -0.260 1.00 84.19 83 SER A O 1
ATOM 666 N N . PHE A 1 84 ? 10.348 2.984 -2.086 1.00 83.88 84 PHE A N 1
ATOM 667 C CA . PHE A 1 84 ? 10.397 1.643 -1.495 1.00 83.88 84 PHE A CA 1
ATOM 668 C C . PHE A 1 84 ? 11.714 0.905 -1.784 1.00 83.88 84 PHE A C 1
ATOM 670 O O . PHE A 1 84 ? 12.076 0.005 -1.029 1.00 83.88 84 PHE A O 1
ATOM 677 N N . GLY A 1 85 ? 12.453 1.305 -2.828 1.00 73.06 85 GLY A N 1
ATOM 678 C CA . GLY A 1 85 ? 13.745 0.731 -3.207 1.00 73.06 85 GLY A CA 1
ATOM 679 C C . GLY A 1 85 ? 13.599 -0.654 -3.834 1.00 73.06 85 GLY A C 1
ATOM 680 O O . GLY A 1 85 ? 13.576 -1.662 -3.125 1.00 73.06 85 GLY A O 1
ATOM 681 N N . ALA A 1 86 ? 13.493 -0.726 -5.166 1.00 61.09 86 ALA A N 1
ATOM 682 C CA . ALA A 1 86 ? 13.277 -1.999 -5.847 1.00 61.09 86 ALA A CA 1
ATOM 683 C C . ALA A 1 86 ? 14.390 -3.010 -5.540 1.00 61.09 86 ALA A C 1
ATOM 685 O O . ALA A 1 86 ? 15.570 -2.797 -5.814 1.00 61.09 86 ALA A O 1
ATOM 686 N N . THR A 1 87 ? 13.981 -4.152 -4.992 1.00 62.66 87 THR A N 1
ATOM 687 C CA . THR A 1 87 ? 14.846 -5.327 -4.809 1.00 62.66 87 THR A CA 1
ATOM 688 C C . THR A 1 87 ? 14.786 -6.267 -6.014 1.00 62.66 87 THR A C 1
ATOM 690 O O . THR A 1 87 ? 15.655 -7.121 -6.168 1.00 62.66 87 THR A O 1
ATOM 693 N N . HIS A 1 88 ? 13.791 -6.082 -6.888 1.00 66.44 88 HIS A N 1
ATOM 694 C CA . HIS A 1 88 ? 13.552 -6.864 -8.096 1.00 66.44 88 HIS A CA 1
ATOM 695 C C . HIS A 1 88 ? 13.201 -5.929 -9.262 1.00 66.44 88 HIS A C 1
ATOM 697 O O . HIS A 1 88 ? 12.549 -4.907 -9.037 1.00 66.44 88 HIS A O 1
ATOM 703 N N . PRO A 1 89 ? 13.605 -6.251 -10.504 1.00 78.19 89 PRO A N 1
ATOM 704 C CA . PRO A 1 89 ? 13.180 -5.489 -11.672 1.00 78.19 89 PRO A CA 1
ATOM 705 C C . PRO A 1 89 ? 11.655 -5.542 -11.814 1.00 78.19 89 PRO A C 1
ATOM 707 O O . PRO A 1 89 ? 11.033 -6.562 -11.511 1.00 78.19 89 PRO A O 1
ATOM 710 N N . GLY A 1 90 ? 11.058 -4.446 -12.284 1.00 82.31 90 GLY A N 1
ATOM 711 C CA . GLY A 1 90 ? 9.628 -4.421 -12.573 1.00 82.31 90 GLY A CA 1
ATOM 712 C C . GLY A 1 90 ? 9.254 -5.424 -13.667 1.00 82.31 90 GLY A C 1
ATOM 713 O O . GLY A 1 90 ? 10.019 -5.654 -14.607 1.00 82.31 90 GLY A O 1
ATOM 714 N N . VAL A 1 91 ? 8.082 -6.040 -13.527 1.00 86.06 91 VAL A N 1
ATOM 715 C CA . VAL A 1 91 ? 7.603 -7.121 -14.399 1.00 86.06 91 VAL A CA 1
ATOM 716 C C . VAL A 1 91 ? 6.352 -6.658 -15.130 1.00 86.06 91 VAL A C 1
ATOM 718 O O . VAL A 1 91 ? 5.377 -6.271 -14.495 1.00 86.06 91 VAL A O 1
ATOM 721 N N . TYR A 1 92 ? 6.352 -6.722 -16.460 1.00 86.38 92 TYR A N 1
ATOM 722 C CA . TYR A 1 92 ? 5.169 -6.420 -17.266 1.00 86.38 92 TYR A CA 1
ATOM 723 C C . TYR A 1 92 ? 4.407 -7.684 -17.643 1.00 86.38 92 TYR A C 1
ATOM 725 O O . TYR A 1 92 ? 4.972 -8.610 -18.229 1.00 86.38 92 TYR A O 1
ATOM 733 N N . ASN A 1 93 ? 3.112 -7.692 -17.343 1.00 83.88 93 ASN A N 1
ATOM 734 C CA . ASN A 1 93 ? 2.174 -8.713 -17.766 1.00 83.88 93 ASN A CA 1
ATOM 735 C C . ASN A 1 93 ? 1.369 -8.216 -18.975 1.00 83.88 93 ASN A C 1
ATOM 737 O O . ASN A 1 93 ? 0.439 -7.423 -18.842 1.00 83.88 93 ASN A O 1
ATOM 741 N N . ALA A 1 94 ? 1.690 -8.734 -20.162 1.00 83.31 94 ALA A N 1
ATOM 742 C CA . ALA A 1 94 ? 0.990 -8.378 -21.395 1.00 83.31 94 ALA A CA 1
ATOM 743 C C . ALA A 1 94 ? -0.470 -8.868 -21.439 1.00 83.31 94 ALA A C 1
ATOM 745 O O . ALA A 1 94 ? -1.284 -8.262 -22.132 1.00 83.31 94 ALA A O 1
ATOM 746 N N . ALA A 1 95 ? -0.821 -9.940 -20.718 1.00 85.38 95 ALA A N 1
ATOM 747 C CA . ALA A 1 95 ? -2.197 -10.440 -20.688 1.00 85.38 95 ALA A CA 1
ATOM 748 C C . ALA A 1 95 ? -3.131 -9.486 -19.929 1.00 85.38 95 ALA A C 1
ATOM 750 O O . ALA A 1 95 ? -4.286 -9.322 -20.310 1.00 85.38 95 ALA A O 1
ATOM 751 N N . GLU A 1 96 ? -2.611 -8.837 -18.887 1.00 83.62 96 GLU A N 1
ATOM 752 C CA . GLU A 1 96 ? -3.368 -7.913 -18.035 1.00 83.62 96 GLU A CA 1
ATOM 753 C C . GLU A 1 96 ? -3.091 -6.437 -18.354 1.00 83.62 96 GLU A C 1
ATOM 755 O O . GLU A 1 96 ? -3.774 -5.565 -17.828 1.00 83.62 96 GLU A O 1
ATOM 760 N N . GLN A 1 97 ? -2.109 -6.150 -19.220 1.00 86.44 97 GLN A N 1
ATOM 761 C CA . GLN A 1 97 ? -1.607 -4.795 -19.490 1.00 86.44 97 GLN A CA 1
ATOM 762 C C . GLN A 1 97 ? -1.163 -4.072 -18.204 1.00 86.44 97 GLN A C 1
ATOM 764 O O . GLN A 1 97 ? -1.311 -2.857 -18.062 1.00 86.44 97 GLN A O 1
ATOM 769 N N . LEU A 1 98 ? -0.607 -4.835 -17.257 1.00 86.94 98 LEU A N 1
ATOM 770 C CA . LEU A 1 98 ? -0.159 -4.343 -15.959 1.00 86.94 98 LEU A CA 1
ATOM 771 C C . LEU A 1 98 ? 1.361 -4.409 -15.840 1.00 86.94 98 LEU A C 1
ATOM 773 O O . LEU A 1 98 ? 1.993 -5.407 -16.182 1.00 86.94 98 LEU A O 1
ATOM 777 N N . PHE A 1 99 ? 1.951 -3.345 -15.311 1.00 87.06 99 PHE A N 1
ATOM 778 C CA . PHE A 1 99 ? 3.332 -3.319 -14.855 1.00 87.06 99 PHE A CA 1
ATOM 779 C C . PHE A 1 99 ? 3.376 -3.427 -13.337 1.00 87.06 99 PHE A C 1
ATOM 781 O O . PHE A 1 99 ? 2.781 -2.610 -12.635 1.00 87.06 99 PHE A O 1
ATOM 788 N N . HIS A 1 100 ? 4.092 -4.429 -12.842 1.00 87.31 100 HIS A N 1
ATOM 789 C CA . HIS A 1 100 ? 4.184 -4.747 -11.428 1.00 87.31 100 HIS A CA 1
ATOM 790 C C . HIS A 1 100 ? 5.546 -4.346 -10.864 1.00 87.31 100 HIS A C 1
ATOM 792 O O . HIS A 1 100 ? 6.591 -4.781 -11.357 1.00 87.31 100 HIS A O 1
ATOM 798 N N . LEU A 1 101 ? 5.528 -3.577 -9.778 1.00 87.62 101 LEU A N 1
ATOM 799 C CA . LEU A 1 101 ? 6.671 -3.370 -8.894 1.00 87.62 101 LEU A CA 1
ATOM 800 C C . LEU A 1 101 ? 6.454 -4.177 -7.616 1.00 87.62 101 LEU A C 1
ATOM 802 O O . LEU A 1 101 ? 5.482 -3.951 -6.896 1.00 87.62 101 LEU A O 1
ATOM 806 N N . ASN A 1 102 ? 7.365 -5.107 -7.335 1.00 85.06 102 ASN A N 1
ATOM 807 C CA . ASN A 1 102 ? 7.266 -6.002 -6.187 1.00 85.06 102 ASN A CA 1
ATOM 808 C C . ASN A 1 102 ? 8.314 -5.662 -5.126 1.00 85.06 102 ASN A C 1
ATOM 810 O O . ASN A 1 102 ? 9.513 -5.579 -5.400 1.00 85.06 102 ASN A O 1
ATOM 814 N N . PHE A 1 103 ? 7.837 -5.539 -3.894 1.00 84.19 103 PHE A N 1
ATOM 815 C CA . PHE A 1 103 ? 8.611 -5.313 -2.684 1.00 84.19 103 PHE A CA 1
ATOM 816 C C . PHE A 1 103 ? 8.236 -6.384 -1.652 1.00 84.19 103 PHE A C 1
ATOM 818 O O . PHE A 1 103 ? 7.236 -7.094 -1.796 1.00 84.19 103 PHE A O 1
ATOM 825 N N . ARG A 1 104 ? 9.032 -6.529 -0.589 1.00 77.31 104 ARG A N 1
ATOM 826 C CA . ARG A 1 104 ? 8.705 -7.472 0.492 1.00 77.31 104 ARG A CA 1
ATOM 827 C C . ARG A 1 104 ? 7.347 -7.105 1.108 1.00 77.31 104 ARG A C 1
ATOM 829 O O . ARG A 1 104 ? 7.192 -6.016 1.649 1.00 77.31 104 ARG A O 1
ATOM 836 N N . GLY A 1 105 ? 6.358 -7.989 0.957 1.00 76.56 105 GLY A N 1
ATOM 837 C CA . GLY A 1 105 ? 4.988 -7.822 1.459 1.00 76.56 105 GLY A CA 1
ATOM 838 C C . GLY A 1 105 ? 4.161 -6.693 0.837 1.00 76.56 105 GLY A C 1
ATOM 839 O O . GLY A 1 105 ? 3.148 -6.322 1.425 1.00 76.56 105 GLY A O 1
ATOM 840 N N . LEU A 1 106 ? 4.570 -6.136 -0.309 1.00 82.44 106 LEU A N 1
ATOM 841 C CA . LEU A 1 106 ? 3.832 -5.075 -0.998 1.00 82.44 106 LEU A CA 1
ATOM 842 C C . LEU A 1 106 ? 4.054 -5.145 -2.513 1.00 82.44 106 LEU A C 1
ATOM 844 O O . LEU A 1 106 ? 5.183 -5.294 -2.973 1.00 82.44 106 LEU A O 1
ATOM 848 N N . SER A 1 107 ? 2.987 -4.994 -3.292 1.00 86.38 107 SER A N 1
ATOM 849 C CA . SER A 1 107 ? 3.053 -4.925 -4.753 1.00 86.38 107 SER A CA 1
ATOM 850 C C . SER A 1 107 ? 2.244 -3.736 -5.257 1.00 86.38 107 SER A C 1
ATOM 852 O O . SER A 1 107 ? 1.161 -3.455 -4.740 1.00 86.38 107 SER A O 1
ATOM 854 N N . PHE A 1 108 ? 2.773 -3.045 -6.263 1.00 87.81 108 PHE A N 1
ATOM 855 C CA . PHE A 1 108 ? 2.083 -1.975 -6.974 1.00 87.81 108 PHE A CA 1
ATOM 856 C C . PHE A 1 108 ? 1.897 -2.381 -8.426 1.00 87.81 108 PHE A C 1
ATOM 858 O O . PHE A 1 108 ? 2.858 -2.781 -9.080 1.00 87.81 108 PHE A O 1
ATOM 865 N N . SER A 1 109 ? 0.671 -2.243 -8.922 1.00 88.19 109 SER A N 1
ATOM 866 C CA . SER A 1 109 ? 0.314 -2.579 -10.299 1.00 88.19 109 SER A CA 1
ATOM 867 C C . SER A 1 109 ? -0.177 -1.330 -11.017 1.00 88.19 109 SER A C 1
ATOM 869 O O . SER A 1 109 ? -1.080 -0.651 -10.530 1.00 88.19 109 SER A O 1
ATOM 871 N N . PHE A 1 110 ? 0.415 -1.034 -12.169 1.00 87.50 110 PHE A N 1
ATOM 872 C CA . PHE A 1 110 ? 0.092 0.130 -12.990 1.00 87.50 110 PHE A CA 1
ATOM 873 C C . PHE A 1 110 ? -0.437 -0.335 -14.342 1.00 87.50 110 PHE A C 1
ATOM 875 O O . PHE A 1 110 ? 0.206 -1.155 -14.995 1.00 87.50 110 PHE A O 1
ATOM 882 N N . GLN A 1 111 ? -1.588 0.185 -14.770 1.00 85.38 111 GLN A N 1
ATOM 883 C CA . GLN A 1 111 ? -2.067 -0.017 -16.139 1.00 85.38 111 GLN A CA 1
ATOM 884 C C . GLN A 1 111 ? -1.196 0.783 -17.106 1.00 85.38 111 GLN A C 1
ATOM 886 O O . GLN A 1 111 ? -0.931 1.958 -16.859 1.00 85.38 111 GLN A O 1
ATOM 891 N N . LEU A 1 112 ? -0.754 0.141 -18.186 1.00 79.62 112 LEU A N 1
ATOM 892 C CA . LEU A 1 112 ? 0.001 0.779 -19.262 1.00 79.62 112 LEU A CA 1
ATOM 893 C C . LEU A 1 112 ? -0.698 0.532 -20.598 1.00 79.62 112 LEU A C 1
ATOM 895 O O . LEU A 1 112 ? -1.096 -0.596 -20.880 1.00 79.62 112 LEU A O 1
ATOM 899 N N . ASP A 1 113 ? -0.772 1.564 -21.440 1.00 68.00 113 ASP A N 1
ATOM 900 C CA . ASP A 1 113 ? -1.391 1.467 -22.767 1.00 68.00 113 ASP A CA 1
ATOM 901 C C . ASP A 1 113 ? -0.508 0.681 -23.760 1.00 68.00 113 ASP A C 1
ATOM 903 O O . ASP A 1 113 ? -1.008 0.096 -24.720 1.00 68.00 113 ASP A O 1
ATOM 907 N N . SER A 1 114 ? 0.817 0.644 -23.541 1.00 57.84 114 SER A N 1
ATOM 908 C CA . SER A 1 114 ? 1.766 -0.214 -24.269 1.00 57.84 114 SER A CA 1
ATOM 909 C C . SER A 1 114 ? 3.160 -0.238 -23.613 1.00 57.84 114 SER A C 1
ATOM 911 O O . SER A 1 114 ? 3.610 0.761 -23.054 1.00 57.84 114 SER A O 1
ATOM 913 N N . TRP A 1 115 ? 3.911 -1.345 -23.743 1.00 56.72 115 TRP A N 1
ATOM 914 C CA . TRP A 1 115 ? 5.310 -1.452 -23.262 1.00 56.72 115 TRP A CA 1
ATOM 915 C C . TRP A 1 115 ? 6.262 -0.405 -23.880 1.00 56.72 115 TRP A C 1
ATOM 917 O O . TRP A 1 115 ? 7.336 -0.154 -23.340 1.00 56.72 115 TRP A O 1
ATOM 927 N N . SER A 1 116 ? 5.880 0.251 -24.983 1.00 51.00 116 SER A N 1
ATOM 928 C CA . SER A 1 116 ? 6.635 1.371 -25.570 1.00 51.00 116 SER A CA 1
ATOM 929 C C . SER A 1 116 ? 6.797 2.574 -24.634 1.00 51.00 116 SER A C 1
ATOM 931 O O . SER A 1 116 ? 7.710 3.370 -24.847 1.00 51.00 116 SER A O 1
ATOM 933 N N . GLU A 1 117 ? 5.951 2.696 -23.610 1.00 46.38 117 GLU A N 1
ATOM 934 C CA . GLU A 1 117 ? 6.030 3.735 -22.577 1.00 46.38 117 GLU A CA 1
ATOM 935 C C . GLU A 1 117 ? 6.716 3.265 -21.294 1.00 46.38 117 GLU A C 1
ATOM 937 O O . GLU A 1 117 ? 6.855 4.057 -20.363 1.00 46.38 117 GLU A O 1
ATOM 942 N N . ALA A 1 118 ? 7.172 2.007 -21.225 1.00 47.81 118 ALA A N 1
ATOM 943 C CA . ALA A 1 118 ? 7.950 1.558 -20.084 1.00 47.81 118 ALA A CA 1
ATOM 944 C C . ALA A 1 118 ? 9.177 2.483 -19.968 1.00 47.81 118 ALA A C 1
ATOM 946 O O . ALA A 1 118 ? 9.994 2.522 -20.902 1.00 47.81 118 ALA A O 1
ATOM 947 N N . PRO A 1 119 ? 9.326 3.258 -18.870 1.00 50.47 119 PRO A N 1
ATOM 948 C CA . PRO A 1 119 ? 10.553 4.008 -18.644 1.00 50.47 119 PRO A CA 1
ATOM 949 C C . PRO A 1 119 ? 11.693 3.008 -18.785 1.00 50.47 119 PRO A C 1
ATOM 951 O O . PRO A 1 119 ? 11.519 1.856 -18.394 1.00 50.47 119 PRO A O 1
ATOM 954 N N . LYS A 1 120 ? 12.818 3.393 -19.403 1.00 49.44 120 LYS A N 1
ATOM 955 C CA . LYS A 1 120 ? 13.990 2.517 -19.576 1.00 49.44 120 LYS A CA 1
ATOM 956 C C . LYS A 1 120 ? 14.436 2.002 -18.204 1.00 49.44 120 LYS A C 1
ATOM 958 O O . LYS A 1 120 ? 15.278 2.608 -17.546 1.00 49.44 120 LYS A O 1
ATOM 963 N N . TYR A 1 121 ? 13.821 0.918 -17.755 1.00 49.16 121 TYR A N 1
ATOM 964 C CA . TYR A 1 121 ? 13.957 0.384 -16.418 1.00 49.16 121 TYR A CA 1
ATOM 965 C C . TYR A 1 121 ? 15.110 -0.599 -16.483 1.00 49.16 121 TYR A C 1
ATOM 967 O O . TYR A 1 121 ? 14.952 -1.815 -16.444 1.00 49.16 121 TYR A O 1
ATOM 975 N N . GLU A 1 122 ? 16.309 -0.057 -16.665 1.00 47.16 122 GLU A N 1
ATOM 976 C CA . GLU A 1 122 ? 17.513 -0.794 -16.327 1.00 47.16 122 GLU A CA 1
ATOM 977 C C . GLU A 1 122 ? 17.501 -0.890 -14.808 1.00 47.16 122 GLU A C 1
ATOM 979 O O . GLU A 1 122 ? 17.712 0.116 -14.133 1.00 47.16 122 GLU A O 1
ATOM 984 N N . GLY A 1 123 ? 17.139 -2.064 -14.280 1.00 47.47 123 GLY A N 1
ATOM 985 C CA . GLY A 1 123 ? 17.047 -2.317 -12.847 1.00 47.47 123 GLY A CA 1
ATOM 986 C C . GLY A 1 123 ? 18.303 -1.814 -12.147 1.00 47.47 123 GLY A C 1
ATOM 987 O O . GLY A 1 123 ? 19.352 -2.457 -12.184 1.00 47.47 123 GLY A O 1
ATOM 988 N N . LYS A 1 124 ? 18.216 -0.631 -11.535 1.00 43.47 124 LYS A N 1
ATOM 989 C CA . LYS A 1 124 ? 19.314 -0.093 -10.750 1.00 43.47 124 LYS A CA 1
ATOM 990 C C . LYS A 1 124 ? 19.308 -0.889 -9.463 1.00 43.47 124 LYS A C 1
ATOM 992 O O . LYS A 1 124 ? 18.482 -0.640 -8.593 1.00 43.47 124 LYS A O 1
ATOM 997 N N . SER A 1 125 ? 20.244 -1.827 -9.342 1.00 42.19 125 SER A N 1
ATOM 998 C CA . SER A 1 125 ? 20.645 -2.406 -8.063 1.00 42.19 125 SER A CA 1
ATOM 999 C C . SER A 1 125 ? 21.215 -1.282 -7.193 1.00 42.19 125 SER A C 1
ATOM 1001 O O . SER A 1 125 ? 22.427 -1.084 -7.095 1.00 42.19 125 SER A O 1
ATOM 1003 N N . SER A 1 126 ? 20.344 -0.444 -6.642 1.00 42.12 126 SER A N 1
ATOM 1004 C CA . SER A 1 126 ? 20.736 0.586 -5.705 1.00 42.12 126 SER A CA 1
ATOM 1005 C C . SER A 1 126 ? 20.703 -0.062 -4.335 1.00 42.12 126 SER A C 1
ATOM 1007 O O . SER A 1 126 ? 19.634 -0.287 -3.777 1.00 42.12 126 SER A O 1
ATOM 1009 N N . SER A 1 127 ? 21.885 -0.366 -3.796 1.00 40.09 127 SER A N 1
ATOM 1010 C CA . SER A 1 127 ? 22.090 -0.574 -2.361 1.00 40.09 127 SER A CA 1
ATOM 1011 C C . SER A 1 127 ? 21.746 0.723 -1.626 1.00 40.09 127 SER A C 1
ATOM 1013 O O . SER A 1 127 ? 22.627 1.452 -1.176 1.00 40.09 127 SER A O 1
ATOM 1015 N N . LYS A 1 128 ? 20.466 1.078 -1.569 1.00 44.00 128 LYS A N 1
ATOM 1016 C CA . LYS A 1 128 ? 19.972 2.127 -0.694 1.00 44.00 128 LYS A CA 1
ATOM 1017 C C . LYS A 1 128 ? 19.427 1.450 0.540 1.00 44.00 128 LYS A C 1
ATOM 1019 O O . LYS A 1 128 ? 18.650 0.505 0.451 1.00 44.00 128 LYS A O 1
ATOM 1024 N N . SER A 1 129 ? 19.902 1.934 1.682 1.00 42.31 129 SER A N 1
ATOM 1025 C CA . SER A 1 129 ? 19.353 1.595 2.981 1.00 42.31 129 SER A CA 1
ATOM 1026 C C . SER A 1 129 ? 17.850 1.826 2.908 1.00 42.31 129 SER A C 1
ATOM 1028 O O . SER A 1 129 ? 17.409 2.970 2.805 1.00 42.31 129 SER A O 1
ATOM 1030 N N . VAL A 1 130 ? 17.087 0.734 2.900 1.00 42.97 130 VAL A N 1
ATOM 1031 C CA . VAL A 1 130 ? 15.658 0.761 3.196 1.00 42.97 130 VAL A CA 1
ATOM 1032 C C . VAL A 1 130 ? 15.536 1.548 4.498 1.00 42.97 130 VAL A C 1
ATOM 1034 O O . VAL A 1 130 ? 16.295 1.291 5.438 1.00 42.97 130 VAL A O 1
ATOM 1037 N N . CYS A 1 131 ? 14.683 2.568 4.532 1.00 39.12 131 CYS A N 1
ATOM 1038 C CA . CYS A 1 131 ? 14.314 3.189 5.795 1.00 39.12 131 CYS A CA 1
ATOM 1039 C C . CYS A 1 131 ? 13.599 2.106 6.611 1.00 39.12 131 CYS A C 1
ATOM 1041 O O . CYS A 1 131 ? 12.443 1.796 6.335 1.00 39.12 131 CYS A O 1
ATOM 1043 N N . VAL A 1 132 ? 14.348 1.461 7.508 1.00 40.12 132 VAL A N 1
ATOM 1044 C CA . VAL A 1 132 ? 13.835 0.542 8.529 1.00 40.12 132 VAL A CA 1
ATOM 1045 C C . VAL A 1 132 ? 13.241 1.361 9.663 1.00 40.12 132 VAL A C 1
ATOM 1047 O O . VAL A 1 132 ? 13.867 2.389 10.014 1.00 40.12 132 VAL A O 1
#

pLDDT: mean 77.78, std 15.26, range [39.12, 93.38]

InterPro domains:
  IPR005373 Phagosome assembly factor 1 [PF03676] (49-123)
  IPR039156 PHAF1/Protein broad-minded [PTHR13465] (50-125)

Sequence (132 aa):
MLDLEVVPERSLGNEQWEFSLGMPLAQAISILQKHCRVIRNVQVLYSEQVIEVYDLSKVKLKYCGVHFNSQAIAPTIEQIDQSFGATHPGVYNAAEQLFHLNFRGLSFSFQLDSWSEAPKYEGKSSSKSVCV